Protein AF-A0A3A5S4H4-F1 (afdb_monomer)

Foldseek 3Di:
DPPPPPPDDPLRVQLVLQLVCCCVVVVDDSVVSSVVSVVVVVVLVCLQPWFWDFDADPPPRDTDTFGWHCPCVCVPVVDDDDPSPPDDDDDTDGPVD

Radius of gyration: 15.67 Å; Cα contacts (8 Å, |Δi|>4): 97; chains: 1; bounding box: 29×48×38 Å

Mean predicted aligned error: 8.22 Å

Structure (mmCIF, N/CA/C/O backbone):
data_AF-A0A3A5S4H4-F1
#
_entry.id   AF-A0A3A5S4H4-F1
#
loop_
_atom_site.group_PDB
_atom_site.id
_atom_site.type_symbol
_atom_site.label_atom_id
_atom_site.label_alt_id
_atom_site.label_comp_id
_atom_site.label_asym_id
_atom_site.label_entity_id
_atom_site.label_seq_id
_atom_site.pdbx_PDB_ins_code
_atom_site.Cartn_x
_atom_site.Cartn_y
_atom_site.Cartn_z
_atom_site.occupancy
_atom_site.B_iso_or_equiv
_atom_site.auth_seq_id
_atom_site.auth_comp_id
_atom_site.auth_asym_id
_atom_site.auth_atom_id
_atom_site.pdbx_PDB_model_num
ATOM 1 N N . MET A 1 1 ? -0.105 36.484 19.262 1.00 37.66 1 MET A N 1
ATOM 2 C CA . MET A 1 1 ? 0.704 35.434 18.600 1.00 37.66 1 MET A CA 1
ATOM 3 C C . MET A 1 1 ? -0.160 34.725 17.565 1.00 37.66 1 MET A C 1
ATOM 5 O O . MET A 1 1 ? -1.067 33.998 17.950 1.00 37.66 1 MET A O 1
ATOM 9 N N . ARG A 1 2 ? 0.054 34.962 16.263 1.00 38.91 2 ARG A N 1
ATOM 10 C CA . ARG A 1 2 ? -0.541 34.107 15.222 1.00 38.91 2 ARG A CA 1
ATOM 11 C C . ARG A 1 2 ? 0.112 32.733 15.367 1.00 38.91 2 ARG A C 1
ATOM 13 O O . ARG A 1 2 ? 1.334 32.647 15.291 1.00 38.91 2 ARG A O 1
ATOM 20 N N . LYS A 1 3 ? -0.671 31.687 15.648 1.00 41.41 3 LYS A N 1
ATOM 21 C CA . LYS A 1 3 ? -0.173 30.309 15.591 1.00 41.41 3 LYS A CA 1
ATOM 22 C C . LYS A 1 3 ? 0.331 30.099 14.162 1.00 41.41 3 LYS A C 1
ATOM 24 O O . LYS A 1 3 ? -0.482 30.075 13.246 1.00 41.41 3 LYS A O 1
ATOM 29 N N . LEU A 1 4 ? 1.648 30.011 13.966 1.00 45.47 4 LEU A N 1
ATOM 30 C CA . LEU A 1 4 ? 2.189 29.438 12.740 1.00 45.47 4 LEU A CA 1
ATOM 31 C C . LEU A 1 4 ? 1.737 27.982 12.744 1.00 45.47 4 LEU A C 1
ATOM 33 O O . LEU A 1 4 ? 2.304 27.146 13.446 1.00 45.47 4 LEU A O 1
ATOM 37 N N . THR A 1 5 ? 0.658 27.696 12.026 1.00 49.59 5 THR A N 1
ATOM 38 C CA . THR A 1 5 ? 0.300 26.340 11.638 1.00 49.59 5 THR A CA 1
ATOM 39 C C . THR A 1 5 ? 1.522 25.800 10.908 1.00 49.59 5 THR A C 1
ATOM 41 O O . THR A 1 5 ? 1.831 26.250 9.807 1.00 49.59 5 THR A O 1
ATOM 44 N N . LYS A 1 6 ? 2.293 24.919 11.560 1.00 53.72 6 LYS A N 1
ATOM 45 C CA . LYS A 1 6 ? 3.399 24.223 10.900 1.00 53.72 6 LYS A CA 1
ATOM 46 C C . LYS A 1 6 ? 2.809 23.583 9.649 1.00 53.72 6 LYS A C 1
ATOM 48 O O . LYS A 1 6 ? 1.877 22.789 9.763 1.00 53.72 6 LYS A O 1
ATOM 53 N N . HIS A 1 7 ? 3.304 23.969 8.476 1.00 55.44 7 HIS A N 1
ATOM 54 C CA . HIS A 1 7 ? 2.963 23.263 7.252 1.00 55.44 7 HIS A CA 1
ATOM 55 C C . HIS A 1 7 ? 3.420 21.817 7.445 1.00 55.44 7 HIS A C 1
ATOM 57 O O . HIS A 1 7 ? 4.614 21.559 7.604 1.00 55.44 7 HIS A O 1
ATOM 63 N N . ALA A 1 8 ? 2.456 20.901 7.536 1.00 62.38 8 ALA A N 1
ATOM 64 C CA . ALA A 1 8 ? 2.725 19.476 7.599 1.00 62.38 8 ALA A CA 1
ATOM 65 C C . ALA A 1 8 ? 3.585 19.095 6.388 1.00 62.38 8 ALA A C 1
ATOM 67 O O . ALA A 1 8 ? 3.352 19.590 5.281 1.00 62.38 8 ALA A O 1
ATOM 68 N N . SER A 1 9 ? 4.580 18.230 6.591 1.00 82.69 9 SER A N 1
ATOM 69 C CA . SER A 1 9 ? 5.326 17.684 5.451 1.00 82.69 9 SER A CA 1
ATOM 70 C C . SER A 1 9 ? 4.360 16.965 4.501 1.00 82.69 9 SER A C 1
ATOM 72 O O . SER A 1 9 ? 3.312 16.481 4.933 1.00 82.69 9 SER A O 1
ATOM 74 N N . LEU A 1 10 ? 4.701 16.862 3.212 1.00 82.12 10 LEU A N 1
ATOM 75 C CA . LEU A 1 10 ? 3.870 16.165 2.219 1.00 82.12 10 LEU A CA 1
ATOM 76 C C . LEU A 1 10 ? 3.446 14.764 2.702 1.00 82.12 10 LEU A C 1
ATOM 78 O O . LEU A 1 10 ? 2.278 14.389 2.633 1.00 82.12 10 LEU A O 1
ATOM 82 N N . HIS A 1 11 ? 4.398 14.046 3.291 1.00 83.19 11 HIS A N 1
ATOM 83 C CA . HIS A 1 11 ? 4.224 12.742 3.921 1.00 83.19 11 HIS A CA 1
ATOM 84 C C . HIS A 1 11 ? 3.227 12.757 5.090 1.00 83.19 11 HIS A C 1
ATOM 86 O O . HIS A 1 11 ? 2.376 11.880 5.221 1.00 83.19 11 HIS A O 1
ATOM 92 N N . GLU A 1 12 ? 3.277 13.781 5.940 1.00 89.38 12 GLU A N 1
ATOM 93 C CA . GLU A 1 12 ? 2.333 13.938 7.045 1.00 89.38 12 GLU A CA 1
ATOM 94 C C . GLU A 1 12 ? 0.911 14.240 6.557 1.00 89.38 12 GLU A C 1
ATOM 96 O O . GLU A 1 12 ? -0.048 13.661 7.072 1.00 89.38 12 GLU A O 1
ATOM 101 N N . ALA A 1 13 ? 0.767 15.077 5.526 1.00 89.50 13 ALA A N 1
ATOM 102 C CA . ALA A 1 13 ? -0.524 15.341 4.899 1.00 89.50 13 ALA A CA 1
ATOM 103 C C . ALA A 1 13 ? -1.126 14.066 4.277 1.00 89.50 13 ALA A C 1
ATOM 105 O O . ALA A 1 13 ? -2.313 13.793 4.469 1.00 89.50 13 ALA A O 1
ATOM 106 N N . LEU A 1 14 ? -0.307 13.247 3.607 1.00 88.44 14 LEU A N 1
ATOM 107 C CA . LEU A 1 14 ? -0.741 11.978 3.015 1.00 88.44 14 LEU A CA 1
ATOM 108 C C . LEU A 1 14 ? -1.147 10.946 4.062 1.00 88.44 14 LEU A C 1
ATOM 110 O O . LEU A 1 14 ? -2.233 10.372 3.965 1.00 88.44 14 LEU A O 1
ATOM 114 N N . ARG A 1 15 ? -0.342 10.762 5.115 1.00 91.44 15 ARG A N 1
ATOM 115 C CA . ARG A 1 15 ? -0.714 9.882 6.231 1.00 91.44 15 ARG A CA 1
ATOM 116 C C . ARG A 1 15 ? -2.031 10.308 6.873 1.00 91.44 15 ARG A C 1
ATOM 118 O O . ARG A 1 15 ? -2.850 9.451 7.192 1.00 91.44 15 ARG A O 1
ATOM 125 N N . ASN A 1 16 ? -2.256 11.613 7.040 1.00 93.00 16 ASN A N 1
ATOM 126 C CA . ASN A 1 16 ? -3.515 12.129 7.576 1.00 93.00 16 ASN A CA 1
ATOM 127 C C . ASN A 1 16 ? -4.699 11.849 6.642 1.00 93.00 16 ASN A C 1
ATOM 129 O O . ASN A 1 16 ? -5.751 11.423 7.119 1.00 93.00 16 ASN A O 1
ATOM 133 N N . LEU A 1 17 ? -4.523 12.017 5.328 1.00 91.19 17 LEU A N 1
ATOM 134 C CA . LEU A 1 17 ? -5.547 11.686 4.336 1.00 91.19 17 LEU A CA 1
ATOM 135 C C . LEU A 1 17 ? -5.916 10.196 4.380 1.00 91.19 17 LEU A C 1
ATOM 137 O O . LEU A 1 17 ?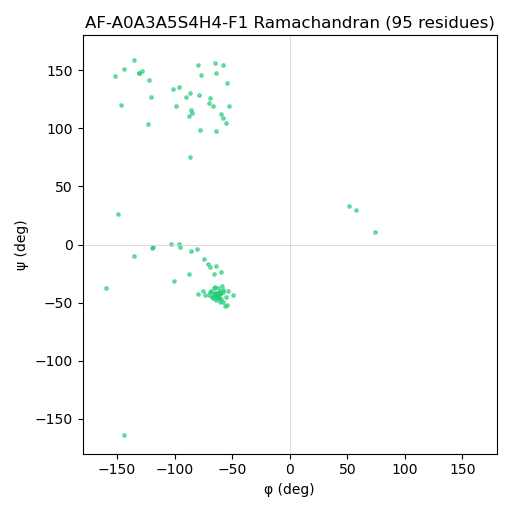 -7.099 9.861 4.457 1.00 91.19 17 LEU A O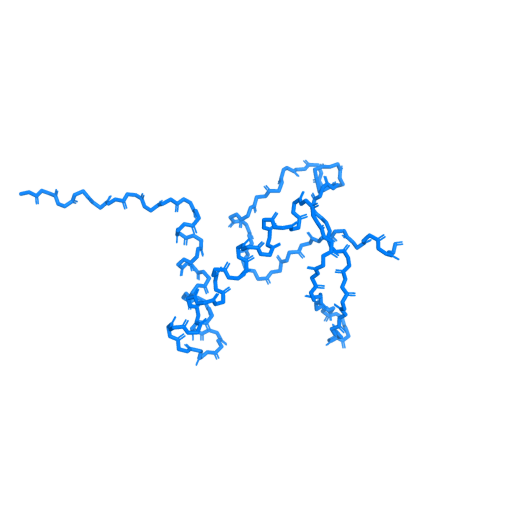 1
ATOM 141 N N . TRP A 1 18 ? -4.924 9.301 4.364 1.00 92.06 18 TRP A N 1
ATOM 142 C CA . TRP A 1 18 ? -5.168 7.859 4.440 1.00 92.06 18 TRP A CA 1
ATOM 143 C C . TRP A 1 18 ? -5.799 7.460 5.769 1.00 92.06 18 TRP A C 1
ATOM 145 O O . TRP A 1 18 ? -6.755 6.690 5.766 1.00 92.06 18 TRP A O 1
ATOM 155 N N . LYS A 1 19 ? -5.341 8.029 6.892 1.00 94.88 19 LYS A N 1
ATOM 156 C CA . LYS A 1 19 ? -5.946 7.806 8.212 1.00 94.88 19 LYS A CA 1
ATOM 157 C C . LYS A 1 19 ? -7.446 8.118 8.187 1.00 94.88 19 LYS A C 1
ATOM 159 O O . LYS A 1 19 ? -8.244 7.265 8.562 1.00 94.88 19 LYS A O 1
ATOM 164 N N . ILE A 1 20 ? -7.826 9.305 7.702 1.00 94.06 20 ILE A N 1
ATOM 165 C CA . ILE A 1 20 ? -9.232 9.733 7.620 1.00 94.06 20 ILE A CA 1
ATOM 166 C C . ILE A 1 20 ? -10.043 8.773 6.743 1.00 94.06 20 ILE A C 1
ATOM 168 O O . ILE A 1 20 ? -11.106 8.321 7.158 1.00 94.06 20 ILE A O 1
ATOM 172 N N . ARG A 1 21 ? -9.534 8.406 5.561 1.00 91.88 21 ARG A N 1
ATOM 173 C CA . ARG A 1 21 ? -10.224 7.468 4.659 1.00 91.88 21 ARG A CA 1
ATOM 174 C C . ARG A 1 21 ? -10.414 6.090 5.280 1.00 91.88 21 ARG A C 1
ATOM 176 O O . ARG A 1 21 ? -11.508 5.551 5.226 1.00 91.88 21 ARG A O 1
ATOM 183 N N . ILE A 1 22 ? -9.382 5.541 5.917 1.00 92.12 22 ILE A N 1
ATOM 184 C CA . ILE A 1 22 ? -9.443 4.231 6.577 1.00 92.12 22 ILE A CA 1
ATOM 185 C C . ILE A 1 22 ? -10.496 4.236 7.693 1.00 92.12 22 ILE A C 1
ATOM 187 O O . ILE A 1 22 ? -11.281 3.295 7.800 1.00 92.12 22 ILE A O 1
ATOM 191 N N . MET A 1 23 ? -10.556 5.304 8.493 1.00 95.38 23 MET A N 1
ATOM 192 C CA . MET A 1 23 ? -11.583 5.450 9.529 1.00 95.38 23 MET A CA 1
ATOM 193 C C . MET A 1 23 ? -12.992 5.516 8.927 1.00 95.38 23 MET A C 1
ATOM 195 O O . MET A 1 23 ? -13.886 4.819 9.399 1.00 95.38 23 MET A O 1
ATOM 199 N N . LEU A 1 24 ? -13.192 6.319 7.877 1.00 93.56 24 LEU A N 1
ATOM 200 C CA . LEU A 1 24 ? -14.511 6.540 7.274 1.00 93.56 24 LEU A CA 1
ATOM 201 C C . LEU A 1 24 ? -15.015 5.339 6.462 1.00 93.56 24 LEU A C 1
ATOM 203 O O . LEU A 1 24 ? -16.180 4.975 6.564 1.00 93.56 24 LEU A O 1
ATOM 207 N N . GLU A 1 25 ? -14.152 4.718 5.660 1.00 92.06 25 GLU A N 1
ATOM 208 C CA . GLU A 1 25 ? -14.541 3.669 4.708 1.00 92.06 25 GLU A CA 1
ATOM 209 C C . GLU A 1 25 ? -14.548 2.267 5.325 1.00 92.06 25 GLU A C 1
ATOM 211 O O . GLU A 1 25 ? -15.215 1.373 4.803 1.00 92.06 25 GLU A O 1
ATOM 216 N N . LYS A 1 26 ? -13.762 2.044 6.386 1.00 89.94 26 LYS A N 1
ATOM 217 C CA . LYS A 1 26 ? -13.584 0.721 7.012 1.00 89.94 26 LYS A CA 1
ATOM 218 C C . LYS A 1 26 ? -14.007 0.673 8.477 1.00 89.94 26 LYS A C 1
ATOM 220 O O . LYS A 1 26 ? -13.933 -0.392 9.079 1.00 89.94 26 LYS A O 1
ATOM 225 N N . SER A 1 27 ? -14.431 1.802 9.049 1.00 92.69 27 SER A N 1
ATOM 226 C CA . SER A 1 27 ? -14.867 1.909 10.449 1.00 92.69 27 SER A CA 1
ATOM 227 C C . SER A 1 27 ? -13.801 1.479 11.469 1.00 92.69 27 SER A C 1
ATOM 229 O O . SER A 1 27 ? -14.126 1.000 12.554 1.00 92.69 27 SER A O 1
ATOM 231 N N . TYR A 1 28 ? -12.517 1.652 11.141 1.00 95.38 28 TYR A N 1
ATOM 232 C CA . TYR A 1 28 ? -11.420 1.368 12.067 1.00 95.38 28 TYR A CA 1
ATOM 233 C C . TYR A 1 28 ? -11.198 2.498 13.076 1.00 95.38 28 TYR A C 1
ATOM 235 O O . TYR A 1 28 ? -11.479 3.668 12.814 1.00 95.38 28 TYR A O 1
ATOM 243 N N . THR A 1 29 ? -10.626 2.145 14.231 1.00 97.38 29 THR A N 1
ATOM 244 C CA . THR A 1 29 ? -10.233 3.117 15.260 1.00 97.38 29 THR A CA 1
ATOM 245 C C . THR A 1 29 ? -9.120 4.037 14.760 1.00 97.38 29 THR A C 1
ATOM 247 O O . THR A 1 29 ? -8.328 3.662 13.893 1.00 97.38 29 THR A O 1
ATOM 250 N N . GLU A 1 30 ? -8.999 5.233 15.345 1.00 97.00 30 GLU A N 1
ATOM 251 C CA . GLU A 1 30 ? -7.934 6.174 14.975 1.00 97.00 30 GLU A CA 1
ATOM 252 C C . GLU A 1 30 ? -6.532 5.573 15.171 1.00 97.00 30 GLU A C 1
ATOM 254 O O . GLU A 1 30 ? -5.651 5.759 14.327 1.00 97.00 30 GLU A O 1
ATOM 259 N N . THR A 1 31 ? -6.320 4.813 16.249 1.00 97.00 31 THR A N 1
ATOM 260 C CA . THR A 1 31 ? -5.048 4.126 16.515 1.00 97.00 31 THR A CA 1
ATOM 261 C C . THR A 1 31 ? -4.722 3.118 15.415 1.00 97.00 31 THR A C 1
ATOM 263 O O . THR A 1 31 ? -3.601 3.111 14.903 1.00 97.00 31 THR A O 1
ATOM 266 N N . CYS A 1 32 ? -5.706 2.311 15.007 1.00 94.50 32 CYS A N 1
ATOM 267 C CA . CYS A 1 32 ? -5.546 1.340 13.928 1.00 94.50 32 CYS A CA 1
ATOM 268 C C . CYS A 1 32 ? -5.267 2.046 12.593 1.00 94.50 32 CYS A C 1
ATOM 270 O O . CYS A 1 32 ? -4.280 1.739 11.925 1.00 94.50 32 CYS A O 1
ATOM 272 N N . ALA A 1 33 ? -6.051 3.069 12.252 1.00 95.19 33 ALA A N 1
ATOM 273 C CA . ALA A 1 33 ? -5.880 3.835 11.022 1.00 95.19 33 ALA A CA 1
ATOM 274 C C . ALA A 1 33 ? -4.525 4.562 10.954 1.00 95.19 33 ALA A C 1
ATOM 276 O O . ALA A 1 33 ? -3.895 4.606 9.899 1.00 95.19 33 ALA A O 1
ATOM 277 N N . THR A 1 34 ? -4.035 5.083 12.083 1.00 95.88 34 THR A N 1
ATOM 278 C CA . THR A 1 34 ? -2.708 5.714 12.179 1.00 95.88 34 THR A CA 1
ATOM 279 C C . THR A 1 34 ? -1.593 4.702 11.934 1.00 95.88 34 THR A C 1
ATOM 281 O O . THR A 1 34 ? -0.646 4.986 11.195 1.00 95.88 34 THR A O 1
ATOM 284 N N . TRP A 1 35 ? -1.702 3.515 12.538 1.00 95.31 35 TRP A N 1
ATOM 285 C CA . TRP A 1 35 ? -0.749 2.428 12.329 1.00 95.31 35 TRP A CA 1
ATOM 286 C C . TRP A 1 35 ? -0.744 1.967 10.8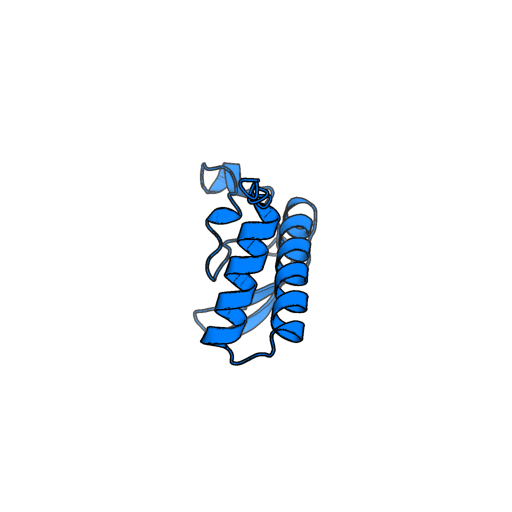63 1.00 95.31 35 TRP A C 1
ATOM 288 O O . TRP A 1 35 ? 0.321 1.875 10.251 1.00 95.31 35 TRP A O 1
ATOM 298 N N . MET A 1 36 ? -1.925 1.783 10.265 1.00 92.38 36 MET A N 1
ATOM 299 C CA . MET A 1 36 ? -2.071 1.389 8.860 1.00 92.38 36 MET A CA 1
ATOM 300 C C . MET A 1 36 ? -1.506 2.439 7.897 1.00 92.38 36 MET A C 1
ATOM 302 O O . MET A 1 36 ? -0.762 2.080 6.991 1.00 92.38 36 MET A O 1
ATOM 306 N N . ALA A 1 37 ? -1.793 3.729 8.101 1.00 92.12 37 ALA A N 1
ATOM 307 C CA . ALA A 1 37 ? -1.298 4.802 7.235 1.00 92.12 37 ALA A CA 1
ATOM 308 C C . ALA A 1 37 ? 0.240 4.865 7.201 1.00 92.12 37 ALA A C 1
ATOM 310 O O . ALA A 1 37 ? 0.830 5.024 6.134 1.00 92.12 37 ALA A O 1
ATOM 311 N N . ARG A 1 38 ? 0.900 4.673 8.354 1.00 91.06 38 ARG A N 1
ATOM 312 C CA . ARG A 1 38 ? 2.369 4.561 8.431 1.00 91.06 38 ARG A CA 1
ATOM 313 C C . ARG A 1 38 ? 2.888 3.312 7.724 1.00 91.06 38 ARG A C 1
ATOM 315 O O . ARG A 1 38 ? 3.940 3.353 7.092 1.00 91.06 38 ARG A O 1
ATOM 322 N N . ARG A 1 39 ? 2.162 2.193 7.826 1.00 88.75 39 ARG A N 1
ATOM 323 C CA . ARG A 1 39 ? 2.567 0.948 7.169 1.00 88.75 39 ARG A CA 1
ATOM 324 C C . ARG A 1 39 ? 2.448 1.042 5.650 1.00 88.75 39 ARG A C 1
ATOM 326 O O . ARG A 1 39 ? 3.356 0.581 4.971 1.00 88.75 39 ARG A O 1
ATOM 333 N N . ILE A 1 40 ? 1.385 1.664 5.141 1.00 86.50 40 ILE A N 1
ATOM 334 C CA . ILE A 1 40 ? 1.185 1.928 3.708 1.00 86.50 40 ILE A CA 1
ATOM 335 C C . ILE A 1 40 ? 2.346 2.755 3.155 1.00 86.50 40 ILE A C 1
ATOM 337 O O . ILE A 1 40 ? 2.946 2.357 2.164 1.00 86.50 40 ILE A O 1
ATOM 341 N N . GLU A 1 41 ? 2.710 3.850 3.824 1.00 86.56 41 GLU A N 1
ATOM 342 C CA . GLU A 1 41 ? 3.855 4.679 3.431 1.00 86.56 41 GLU A CA 1
ATOM 343 C C . GLU A 1 41 ? 5.152 3.866 3.352 1.00 86.56 41 GLU A C 1
ATOM 345 O O . GLU A 1 41 ? 5.790 3.817 2.307 1.00 86.56 41 GLU A O 1
ATOM 350 N N . SER A 1 42 ? 5.487 3.148 4.428 1.00 84.69 42 SER A N 1
ATOM 351 C CA . SER A 1 42 ? 6.690 2.312 4.487 1.00 84.69 42 SER A CA 1
ATOM 352 C C . SER A 1 42 ? 6.721 1.239 3.394 1.00 84.69 42 SER A C 1
ATOM 354 O O . SER A 1 42 ? 7.797 0.917 2.893 1.00 84.69 42 SER A O 1
ATOM 356 N N . LEU A 1 43 ? 5.568 0.670 3.029 1.00 81.38 43 LEU A N 1
ATOM 357 C CA . LEU A 1 43 ? 5.472 -0.308 1.946 1.00 81.38 43 LEU A CA 1
ATOM 358 C C . LEU A 1 43 ? 5.701 0.342 0.579 1.00 81.38 43 LEU A C 1
ATOM 360 O O . LEU A 1 43 ? 6.439 -0.214 -0.227 1.00 81.38 43 LEU A O 1
ATOM 364 N N . ILE A 1 44 ? 5.121 1.517 0.332 1.00 81.75 44 ILE A N 1
ATOM 365 C CA . ILE A 1 44 ? 5.312 2.264 -0.918 1.00 81.75 44 ILE A CA 1
ATOM 366 C C . ILE A 1 44 ? 6.773 2.689 -1.080 1.00 81.75 44 ILE A C 1
ATOM 368 O O . ILE A 1 44 ? 7.339 2.511 -2.157 1.00 81.75 44 ILE A O 1
ATOM 372 N N . ASP A 1 45 ? 7.395 3.200 -0.017 1.00 82.06 45 ASP A N 1
ATOM 373 C CA . ASP A 1 45 ? 8.817 3.550 -0.022 1.00 82.06 45 ASP A CA 1
ATOM 374 C C . ASP A 1 45 ? 9.672 2.312 -0.299 1.00 82.06 45 ASP A C 1
ATOM 376 O O . ASP A 1 45 ? 10.594 2.353 -1.110 1.00 82.06 45 ASP A O 1
ATOM 380 N N . HIS A 1 46 ? 9.326 1.169 0.303 1.00 79.56 46 HIS A N 1
ATOM 381 C CA . HIS A 1 46 ? 10.028 -0.080 0.035 1.00 79.56 46 HIS A CA 1
ATOM 382 C C . HIS A 1 46 ? 9.851 -0.557 -1.413 1.00 79.56 46 HIS A C 1
ATOM 384 O O . HIS A 1 46 ? 10.812 -1.039 -1.997 1.00 79.56 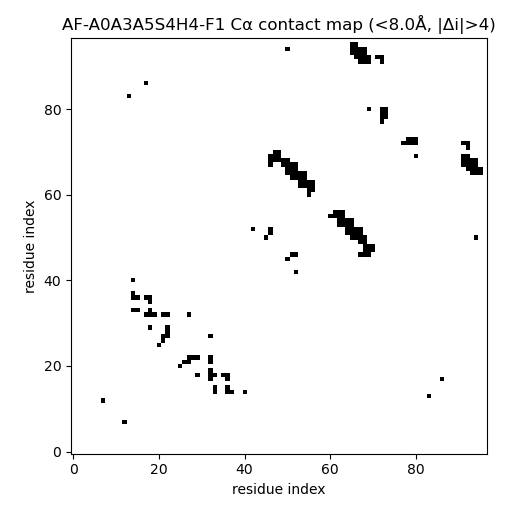46 HIS A O 1
ATOM 390 N N . MET A 1 47 ? 8.681 -0.383 -2.035 1.00 78.81 47 MET A N 1
ATOM 391 C CA . MET A 1 47 ? 8.454 -0.732 -3.449 1.00 78.81 47 MET A CA 1
ATOM 392 C C . MET A 1 47 ? 9.305 0.091 -4.429 1.00 78.81 47 MET A C 1
ATOM 394 O O . MET A 1 47 ? 9.488 -0.330 -5.573 1.00 78.81 47 MET A O 1
ATOM 398 N N . GLN A 1 48 ? 9.851 1.239 -4.012 1.00 73.12 48 GLN A N 1
ATOM 399 C CA . GLN A 1 48 ? 10.821 1.976 -4.830 1.00 73.12 48 GLN A CA 1
ATOM 400 C C . GLN A 1 48 ? 12.179 1.262 -4.921 1.00 73.12 48 GLN A C 1
ATOM 402 O O . GLN A 1 48 ? 12.958 1.567 -5.818 1.00 73.12 48 GLN A O 1
ATOM 407 N N . TYR A 1 49 ? 12.456 0.297 -4.034 1.00 69.88 49 TYR A N 1
ATOM 408 C CA . TYR A 1 49 ? 13.763 -0.366 -3.921 1.00 69.88 49 TYR A CA 1
ATOM 409 C C . TYR A 1 49 ? 13.693 -1.900 -3.784 1.00 69.88 49 TYR A C 1
ATOM 411 O O . TYR A 1 49 ? 14.724 -2.568 -3.828 1.00 69.88 49 TYR A O 1
ATOM 419 N N . GLY A 1 50 ? 12.505 -2.468 -3.581 1.00 65.25 50 GLY A N 1
ATOM 420 C CA . GLY A 1 50 ? 12.293 -3.836 -3.111 1.00 65.25 50 GLY A CA 1
ATOM 421 C C . GLY A 1 50 ? 11.085 -4.522 -3.746 1.00 65.25 50 GLY A C 1
ATOM 422 O O . GLY A 1 50 ? 10.616 -4.117 -4.803 1.00 65.25 50 GLY A O 1
ATOM 423 N N . HIS A 1 51 ? 10.645 -5.621 -3.123 1.00 65.88 51 HIS A N 1
ATOM 424 C CA . HIS A 1 51 ? 10.077 -6.754 -3.858 1.00 65.88 51 HIS A CA 1
ATOM 425 C C . HIS A 1 51 ? 8.992 -7.560 -3.108 1.00 65.88 51 HIS A C 1
ATOM 427 O O . HIS A 1 51 ? 8.834 -8.740 -3.374 1.00 65.88 51 HIS A O 1
ATOM 433 N N . ALA A 1 52 ? 8.233 -7.016 -2.157 1.00 58.66 52 ALA A N 1
ATOM 434 C CA . ALA A 1 52 ? 7.142 -7.806 -1.560 1.00 58.66 52 ALA A CA 1
ATOM 435 C C . ALA A 1 52 ? 5.941 -6.949 -1.159 1.00 58.66 52 ALA A C 1
ATOM 437 O O . ALA A 1 52 ? 6.051 -6.058 -0.317 1.00 58.66 5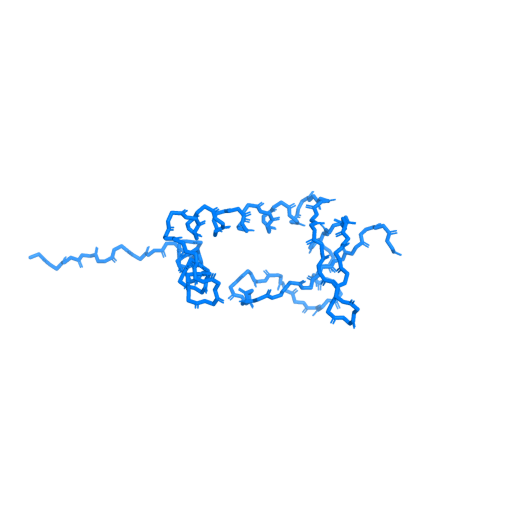2 ALA A O 1
ATOM 438 N N . LEU A 1 53 ? 4.783 -7.260 -1.745 1.00 70.56 53 LEU A N 1
ATOM 439 C CA . LEU A 1 53 ? 3.482 -6.667 -1.445 1.00 70.56 53 LEU A CA 1
ATOM 440 C C . LEU A 1 53 ? 2.395 -7.749 -1.553 1.00 70.56 53 LEU A C 1
ATOM 442 O O . LEU A 1 53 ? 2.514 -8.678 -2.344 1.00 70.56 53 LEU A O 1
ATOM 446 N N . ILE A 1 54 ? 1.305 -7.619 -0.797 1.00 65.19 54 ILE A N 1
ATOM 447 C CA . ILE A 1 54 ? 0.069 -8.356 -1.089 1.00 65.19 54 ILE A CA 1
ATOM 448 C C . ILE A 1 54 ? -0.726 -7.541 -2.113 1.00 65.19 54 ILE A C 1
ATOM 450 O O . ILE A 1 54 ? -1.157 -6.426 -1.820 1.00 65.19 54 ILE A O 1
ATOM 454 N N . ALA A 1 55 ? -0.918 -8.092 -3.308 1.00 71.25 55 ALA A N 1
ATOM 455 C CA . ALA A 1 55 ? -1.702 -7.476 -4.367 1.00 71.25 55 ALA A CA 1
ATOM 456 C C . ALA A 1 55 ? -3.136 -8.014 -4.376 1.00 71.25 55 ALA A C 1
ATOM 458 O O . ALA A 1 55 ? -3.353 -9.222 -4.283 1.00 71.25 55 ALA A O 1
ATOM 459 N N . TYR A 1 56 ? -4.105 -7.109 -4.521 1.00 71.50 56 TYR A N 1
ATOM 460 C CA . TYR A 1 56 ? -5.515 -7.441 -4.718 1.00 71.50 56 TYR A CA 1
ATOM 461 C C . TYR A 1 56 ? -5.868 -7.352 -6.204 1.00 71.50 56 TYR A C 1
ATOM 463 O O . TYR A 1 56 ? -5.759 -6.283 -6.812 1.00 71.50 56 TYR A O 1
ATOM 471 N N . HIS A 1 57 ? -6.299 -8.464 -6.792 1.00 69.69 57 HIS A N 1
ATOM 472 C CA . HIS A 1 57 ? -6.711 -8.513 -8.184 1.00 69.69 57 HIS A CA 1
ATOM 473 C C . HIS A 1 57 ? -8.197 -8.158 -8.310 1.00 69.69 57 HIS A C 1
ATOM 475 O O . HIS A 1 57 ? -9.083 -8.895 -7.888 1.00 69.69 57 HIS A O 1
ATOM 481 N N . LYS A 1 58 ? -8.490 -6.990 -8.896 1.00 69.94 58 LYS A N 1
ATOM 482 C CA . LYS A 1 58 ? -9.860 -6.454 -8.947 1.00 69.94 58 LYS A CA 1
ATOM 483 C C . LYS A 1 58 ? -10.823 -7.304 -9.791 1.00 69.94 58 LYS A C 1
ATOM 485 O O . LYS A 1 58 ? -12.024 -7.212 -9.562 1.00 69.94 58 LYS A O 1
ATOM 490 N N . GLN A 1 59 ? -10.329 -8.075 -10.765 1.00 74.12 59 GLN A N 1
ATOM 491 C CA . GLN A 1 59 ? -11.191 -8.832 -11.683 1.00 74.12 59 GLN A CA 1
ATOM 492 C C . GLN A 1 59 ? -11.801 -10.083 -11.039 1.00 74.12 59 GLN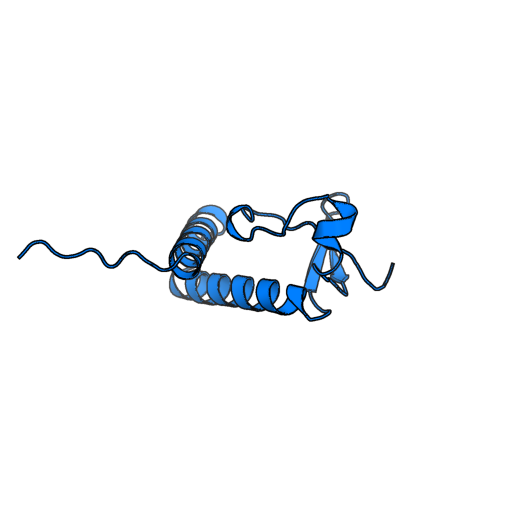 A C 1
ATOM 494 O O . GLN A 1 59 ? -12.968 -10.364 -11.281 1.00 74.12 59 GLN A O 1
ATOM 499 N N . ASP A 1 60 ? -11.038 -10.808 -10.220 1.00 84.56 60 ASP A N 1
ATOM 500 C CA . ASP A 1 60 ? -11.470 -12.074 -9.604 1.00 84.56 60 ASP A CA 1
ATOM 501 C C . ASP A 1 60 ? -11.499 -12.033 -8.065 1.00 84.56 60 ASP A C 1
ATOM 503 O O . ASP A 1 60 ? -11.905 -13.000 -7.427 1.00 84.56 60 ASP A O 1
ATOM 507 N N . GLY A 1 61 ? -11.098 -10.914 -7.455 1.00 78.38 61 GLY A N 1
ATOM 508 C CA . GLY A 1 61 ? -11.086 -10.732 -6.005 1.00 78.38 61 GLY A CA 1
ATOM 509 C C . GLY A 1 61 ? -9.969 -11.491 -5.287 1.00 78.38 61 GLY A C 1
ATOM 510 O O . GLY A 1 61 ? -9.984 -11.570 -4.058 1.00 78.38 61 GLY A O 1
ATOM 511 N N . THR A 1 62 ? -9.006 -12.056 -6.020 1.00 81.06 62 THR A N 1
ATOM 512 C CA . THR A 1 62 ? -7.924 -12.843 -5.427 1.00 81.06 62 THR A CA 1
ATOM 513 C C . THR A 1 62 ? -6.862 -11.953 -4.789 1.00 81.06 62 THR A C 1
ATOM 515 O O . THR A 1 62 ? -6.544 -10.857 -5.260 1.00 81.06 62 THR A O 1
ATOM 518 N N . PHE A 1 63 ? -6.291 -12.446 -3.692 1.00 75.31 63 PHE A N 1
ATOM 519 C CA . PHE A 1 63 ? -5.081 -11.888 -3.103 1.00 75.31 63 PHE A CA 1
ATOM 520 C C . PHE A 1 63 ? -3.902 -12.769 -3.494 1.00 75.31 63 PHE A C 1
ATOM 522 O O . PHE A 1 63 ? -3.972 -13.990 -3.359 1.00 75.31 63 PHE A O 1
ATOM 529 N N . ARG A 1 64 ? -2.805 -12.152 -3.930 1.00 73.62 64 ARG A N 1
ATOM 530 C CA . ARG A 1 64 ? -1.536 -12.849 -4.162 1.00 73.62 64 ARG A CA 1
ATOM 531 C C . ARG A 1 64 ? -0.391 -12.114 -3.497 1.00 73.62 64 ARG A C 1
ATOM 533 O O . ARG A 1 64 ? -0.399 -10.885 -3.410 1.00 73.62 64 ARG A O 1
ATOM 540 N N . LEU A 1 65 ? 0.598 -12.874 -3.042 1.00 73.50 65 LEU A N 1
ATOM 541 C CA . LEU A 1 65 ? 1.904 -12.304 -2.760 1.00 73.50 65 LEU A CA 1
ATOM 542 C C . LEU A 1 65 ? 2.524 -11.947 -4.113 1.00 73.50 65 LEU A C 1
ATOM 544 O O . LEU A 1 65 ? 2.611 -12.805 -4.983 1.00 73.50 65 LEU A O 1
ATOM 548 N N . ALA A 1 66 ? 2.861 -10.679 -4.302 1.00 72.25 66 ALA A N 1
ATOM 549 C CA . ALA A 1 66 ? 3.427 -10.168 -5.537 1.00 72.25 66 ALA A CA 1
ATOM 550 C C . ALA A 1 66 ? 4.777 -9.522 -5.257 1.00 72.25 66 ALA A C 1
ATOM 552 O O . ALA A 1 66 ? 4.963 -8.807 -4.257 1.00 72.25 66 ALA A O 1
ATOM 553 N N . LYS A 1 67 ? 5.707 -9.731 -6.185 1.00 75.75 67 LYS A N 1
ATOM 554 C CA . LYS A 1 67 ? 7.029 -9.133 -6.122 1.00 75.75 67 LYS A CA 1
ATOM 555 C C . LYS A 1 67 ? 6.977 -7.754 -6.771 1.00 75.75 67 LYS A C 1
ATOM 557 O O . LYS A 1 67 ? 7.380 -7.579 -7.910 1.00 75.75 67 LYS A O 1
ATOM 562 N N . ALA A 1 68 ? 6.412 -6.776 -6.069 1.00 75.94 68 ALA A N 1
ATOM 563 C CA . ALA A 1 68 ? 6.067 -5.487 -6.664 1.00 75.94 68 ALA A CA 1
ATOM 564 C C . ALA A 1 68 ? 7.222 -4.471 -6.653 1.00 75.94 68 ALA A C 1
ATOM 566 O O . ALA A 1 68 ? 7.767 -4.193 -5.586 1.00 75.94 68 ALA A O 1
ATOM 567 N N . THR A 1 69 ? 7.514 -3.845 -7.799 1.00 79.88 69 THR A N 1
ATOM 568 C CA . THR A 1 69 ? 8.456 -2.714 -7.907 1.00 79.88 69 THR A CA 1
ATOM 569 C C . THR A 1 69 ? 7.854 -1.510 -8.642 1.00 79.88 69 THR A C 1
ATOM 571 O O . THR A 1 69 ? 7.009 -1.655 -9.530 1.00 79.88 69 THR A O 1
ATOM 574 N N . LEU A 1 70 ? 8.296 -0.304 -8.268 1.00 81.06 70 LEU A N 1
ATOM 575 C CA . LEU A 1 70 ? 7.988 0.962 -8.950 1.00 81.06 70 LEU A CA 1
ATOM 576 C C . LEU A 1 70 ? 9.156 1.484 -9.807 1.00 81.06 70 LEU A C 1
ATOM 578 O O . LEU A 1 70 ? 9.017 2.522 -10.452 1.00 81.06 70 LEU A O 1
ATOM 582 N N . LEU A 1 71 ? 10.286 0.771 -9.859 1.00 82.00 71 LEU A N 1
ATOM 583 C CA . LEU A 1 71 ? 11.467 1.166 -10.637 1.00 82.00 71 LEU A CA 1
ATOM 584 C C . LEU A 1 71 ? 11.191 1.417 -12.136 1.00 82.00 71 LEU A C 1
ATOM 586 O O . LEU A 1 71 ? 11.637 2.450 -12.642 1.00 82.00 71 LEU A O 1
ATOM 590 N N . PRO A 1 72 ? 10.437 0.566 -12.865 1.00 79.38 72 PRO A N 1
ATOM 591 C CA . PRO A 1 72 ? 10.180 0.791 -14.288 1.00 79.38 72 PRO A CA 1
ATOM 592 C C . PRO A 1 72 ? 9.057 1.810 -14.550 1.00 79.38 72 PRO A C 1
ATOM 594 O O . PRO A 1 72 ? 8.824 2.184 -15.697 1.00 79.38 72 PRO A O 1
ATOM 597 N N . TYR A 1 73 ? 8.388 2.327 -13.508 1.00 81.44 73 TYR A N 1
ATOM 598 C CA . TYR A 1 73 ? 7.177 3.148 -13.639 1.00 81.44 73 TYR A CA 1
ATOM 599 C C . TYR A 1 73 ? 7.361 4.348 -14.580 1.00 81.44 73 TYR A C 1
ATOM 601 O O . TYR A 1 73 ? 6.490 4.649 -15.397 1.00 81.44 73 TYR A O 1
ATOM 609 N N . LYS A 1 74 ? 8.521 5.013 -14.514 1.00 84.75 74 LYS A N 1
ATOM 610 C CA . LYS A 1 74 ? 8.832 6.138 -15.402 1.00 84.75 74 LYS A CA 1
ATOM 611 C C . LYS A 1 74 ? 8.950 5.724 -16.863 1.00 84.75 74 LYS A C 1
ATOM 613 O O . LYS A 1 74 ? 8.453 6.447 -17.723 1.00 84.75 74 LYS A O 1
ATOM 618 N N . ALA A 1 75 ? 9.608 4.603 -17.142 1.00 84.00 75 ALA A N 1
ATOM 619 C CA . ALA A 1 75 ? 9.816 4.122 -18.502 1.00 84.00 75 ALA A CA 1
ATOM 620 C C . ALA A 1 75 ? 8.487 3.687 -19.139 1.00 84.00 75 ALA A C 1
ATOM 622 O O . ALA A 1 75 ? 8.171 4.113 -20.251 1.00 84.00 75 ALA A O 1
ATOM 623 N N . ASP A 1 76 ? 7.672 2.942 -18.392 1.00 81.75 76 ASP A N 1
ATOM 624 C CA . ASP A 1 76 ? 6.456 2.317 -18.918 1.00 81.75 76 ASP A CA 1
ATOM 625 C C . ASP A 1 76 ? 5.283 3.297 -19.011 1.00 81.75 76 ASP A C 1
ATOM 627 O O . ASP A 1 76 ? 4.565 3.341 -20.010 1.00 81.75 76 ASP A O 1
ATOM 631 N N . PHE A 1 77 ? 5.098 4.140 -17.989 1.00 79.56 77 PHE A N 1
ATOM 632 C CA . PHE A 1 77 ? 4.000 5.112 -17.942 1.00 79.56 77 PHE A CA 1
ATOM 633 C C . PHE A 1 77 ? 4.403 6.509 -18.423 1.00 79.56 77 PHE A C 1
ATOM 635 O O . PHE A 1 77 ? 3.571 7.421 -18.402 1.00 79.56 77 PHE A O 1
ATOM 642 N N . ARG A 1 78 ? 5.669 6.697 -18.829 1.00 85.25 78 ARG A N 1
ATOM 643 C CA . ARG A 1 78 ? 6.248 7.978 -19.279 1.00 85.25 78 ARG A CA 1
ATOM 644 C C . ARG A 1 78 ? 6.015 9.132 -18.291 1.00 85.25 78 ARG A C 1
ATOM 646 O O . ARG A 1 78 ? 5.830 10.277 -18.698 1.00 85.25 78 ARG A O 1
ATOM 653 N N . ARG A 1 79 ? 5.991 8.831 -16.988 1.00 84.12 79 ARG A N 1
ATOM 654 C CA . ARG A 1 79 ? 5.742 9.795 -15.902 1.00 84.12 79 ARG A CA 1
ATOM 655 C C . ARG A 1 79 ? 6.430 9.364 -14.611 1.00 84.12 79 ARG A C 1
ATOM 657 O O . ARG A 1 79 ? 6.460 8.176 -14.309 1.00 84.12 79 ARG A O 1
ATOM 664 N N . ASP A 1 80 ? 6.920 10.318 -13.827 1.00 83.31 80 ASP A N 1
ATOM 665 C CA . ASP A 1 80 ? 7.462 10.015 -12.500 1.00 83.31 80 ASP A CA 1
ATOM 666 C C . ASP A 1 80 ? 6.369 9.469 -11.566 1.00 83.31 80 ASP A C 1
ATOM 668 O O . ASP A 1 80 ? 5.182 9.805 -11.688 1.00 83.31 80 ASP A O 1
ATOM 672 N N . TYR A 1 81 ? 6.767 8.583 -10.651 1.00 81.94 81 TYR A N 1
ATOM 673 C CA . TYR A 1 81 ? 5.867 8.102 -9.612 1.00 81.94 81 TYR A CA 1
ATOM 674 C C . TYR A 1 81 ? 5.576 9.234 -8.627 1.00 81.94 81 TYR A C 1
ATOM 676 O O . TYR A 1 81 ? 6.487 9.832 -8.060 1.00 81.94 81 TYR A O 1
ATOM 684 N N . ASP A 1 82 ? 4.292 9.507 -8.419 1.00 83.88 82 ASP A N 1
ATOM 685 C CA . ASP A 1 82 ? 3.820 10.539 -7.507 1.00 83.88 82 ASP A CA 1
ATOM 686 C C . ASP A 1 82 ? 2.886 9.904 -6.475 1.00 83.88 82 ASP A C 1
ATOM 688 O O . ASP A 1 82 ? 1.725 9.586 -6.759 1.00 83.88 82 ASP A O 1
ATOM 692 N N . ILE A 1 83 ? 3.414 9.728 -5.262 1.00 79.75 83 ILE A N 1
ATOM 693 C CA . ILE A 1 83 ? 2.697 9.146 -4.125 1.00 79.75 83 ILE A CA 1
ATOM 694 C C . ILE A 1 83 ? 1.444 9.950 -3.753 1.00 79.75 83 ILE A C 1
ATOM 696 O O . ILE A 1 83 ? 0.489 9.391 -3.216 1.00 79.75 83 ILE A O 1
ATOM 700 N N . THR A 1 84 ? 1.383 11.241 -4.097 1.00 81.06 84 THR A N 1
ATOM 701 C CA . THR A 1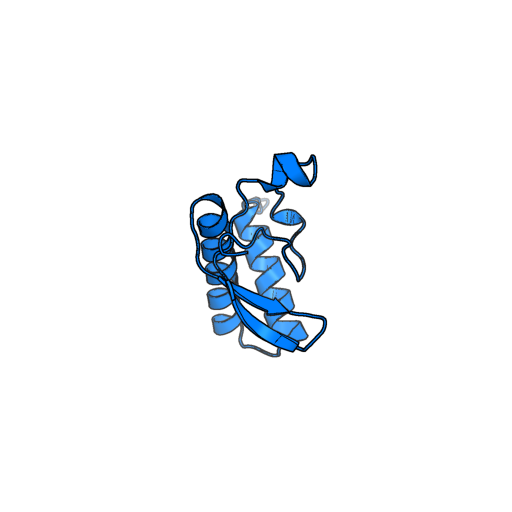 84 ? 0.226 12.092 -3.788 1.00 81.06 84 THR A CA 1
ATOM 702 C C . THR A 1 84 ? -1.021 11.716 -4.582 1.00 81.06 84 THR A C 1
ATOM 704 O O . THR A 1 84 ? -2.143 12.017 -4.173 1.00 81.06 84 THR A O 1
ATOM 707 N N . ARG A 1 85 ? -0.842 10.992 -5.693 1.00 80.81 85 ARG A N 1
ATOM 708 C CA . ARG A 1 85 ? -1.932 10.497 -6.541 1.00 80.81 85 ARG A CA 1
ATOM 709 C C . ARG A 1 85 ? -2.502 9.161 -6.058 1.00 80.81 85 ARG A C 1
ATOM 711 O O . ARG A 1 85 ? -3.507 8.699 -6.604 1.00 80.81 85 ARG A O 1
ATOM 718 N N . VAL A 1 86 ? -1.900 8.545 -5.037 1.00 78.69 86 VAL A N 1
ATOM 719 C CA . VAL A 1 86 ? -2.346 7.267 -4.473 1.00 78.69 86 VAL A CA 1
ATOM 720 C C . VAL A 1 86 ? -3.553 7.483 -3.565 1.00 78.69 86 VAL A C 1
ATOM 722 O O . VAL A 1 86 ? -3.447 7.846 -2.393 1.00 78.69 86 VAL A O 1
ATOM 725 N N . THR A 1 87 ? -4.732 7.235 -4.128 1.00 71.62 87 THR A N 1
ATOM 726 C CA . THR A 1 87 ? -6.015 7.406 -3.432 1.00 71.62 87 THR A CA 1
ATOM 727 C C . THR A 1 87 ? -6.612 6.096 -2.923 1.00 71.62 87 THR A C 1
ATOM 729 O O . THR A 1 87 ? -7.309 6.108 -1.912 1.00 71.62 87 THR A O 1
ATOM 732 N N . SER A 1 88 ? -6.376 4.983 -3.623 1.00 69.00 88 SER A N 1
ATOM 733 C CA . SER A 1 88 ? -6.968 3.670 -3.308 1.00 69.00 88 SER A CA 1
ATOM 734 C C . SER A 1 88 ? -6.193 2.496 -3.909 1.00 69.00 88 SER A C 1
ATOM 736 O O . SER A 1 88 ? -6.071 1.449 -3.281 1.00 69.00 88 SER A O 1
ATOM 738 N N . THR A 1 89 ? -5.661 2.654 -5.121 1.00 74.75 89 THR A N 1
ATOM 739 C CA . THR A 1 89 ? -4.939 1.606 -5.851 1.00 74.75 89 THR A CA 1
ATOM 740 C C . THR A 1 89 ? -3.620 2.151 -6.376 1.00 74.75 89 THR A C 1
ATOM 742 O O . THR A 1 89 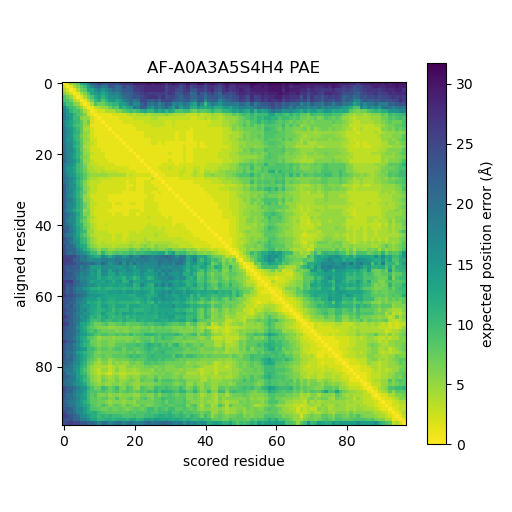? -3.525 3.328 -6.730 1.00 74.75 89 THR A O 1
ATOM 745 N N . ILE A 1 90 ? -2.614 1.283 -6.436 1.00 76.56 90 ILE A N 1
ATOM 746 C CA . ILE A 1 90 ? -1.298 1.567 -7.005 1.00 76.56 90 ILE A CA 1
ATOM 747 C C . ILE A 1 90 ? -1.081 0.584 -8.149 1.00 76.56 90 ILE A C 1
ATOM 749 O O . ILE A 1 90 ? -1.236 -0.621 -7.963 1.00 76.56 90 ILE A O 1
ATOM 753 N N . ALA A 1 91 ? -0.742 1.101 -9.327 1.00 75.25 91 ALA A N 1
ATOM 754 C CA . ALA A 1 91 ? -0.224 0.272 -10.405 1.00 75.25 91 ALA A CA 1
ATOM 755 C C . ALA A 1 91 ? 1.252 -0.022 -10.117 1.00 75.25 91 ALA A C 1
ATOM 757 O O . ALA A 1 91 ? 2.019 0.902 -9.846 1.00 75.25 91 ALA A O 1
ATOM 758 N N . PHE A 1 92 ? 1.630 -1.293 -10.162 1.00 75.62 92 PHE A N 1
ATOM 759 C CA . PHE A 1 92 ? 2.987 -1.758 -9.897 1.00 75.62 92 PHE A CA 1
ATOM 760 C C . PHE A 1 92 ? 3.393 -2.793 -10.949 1.00 75.62 92 PHE A C 1
ATOM 762 O O . PHE A 1 92 ? 2.522 -3.394 -11.582 1.00 75.62 92 PHE A O 1
ATOM 769 N N . TRP A 1 93 ? 4.700 -2.996 -11.121 1.00 71.81 93 TRP A N 1
ATOM 770 C CA . TRP A 1 93 ? 5.221 -4.095 -11.929 1.00 71.81 93 TRP A CA 1
ATOM 771 C C . TRP A 1 93 ? 5.431 -5.330 -11.055 1.00 71.81 93 TRP A C 1
ATOM 773 O O . TRP A 1 93 ? 6.084 -5.230 -10.013 1.00 71.81 93 TRP A O 1
ATOM 783 N N . ASP A 1 94 ? 4.864 -6.467 -11.457 1.00 74.81 94 ASP A N 1
ATOM 784 C CA . ASP A 1 94 ? 5.097 -7.758 -10.807 1.00 74.81 94 ASP A CA 1
ATOM 785 C C . ASP A 1 94 ? 6.369 -8.372 -11.396 1.00 74.81 94 ASP A C 1
ATOM 787 O O . ASP A 1 94 ? 6.424 -8.670 -12.579 1.00 74.81 94 ASP A O 1
ATOM 791 N N . VAL A 1 95 ? 7.423 -8.500 -10.594 1.00 73.12 95 VAL A N 1
ATOM 792 C CA . VAL A 1 95 ? 8.744 -8.958 -11.060 1.00 73.12 95 VAL A CA 1
ATOM 793 C C . VAL A 1 95 ? 8.767 -10.467 -11.339 1.00 73.12 95 VAL A C 1
ATOM 795 O O . VAL A 1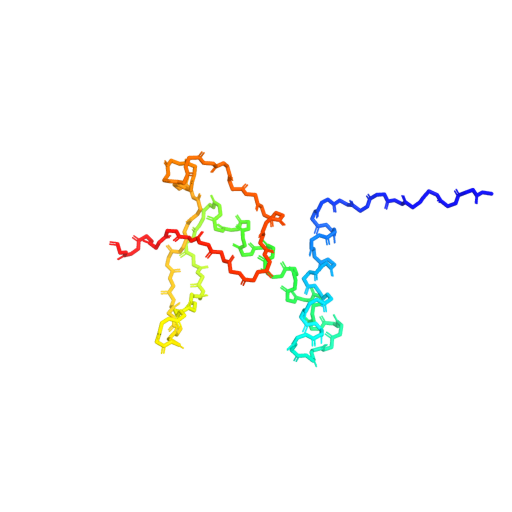 95 ? 9.725 -10.966 -11.922 1.00 73.12 95 VAL A O 1
ATOM 798 N N . GLU A 1 96 ? 7.741 -11.205 -10.915 1.00 70.88 96 GLU A N 1
ATOM 799 C CA . GLU A 1 96 ? 7.639 -12.657 -11.117 1.00 70.88 96 GLU A CA 1
ATOM 800 C C . GLU A 1 96 ? 6.818 -13.063 -12.355 1.00 70.88 96 GLU A C 1
ATOM 802 O O . GLU A 1 96 ? 6.736 -14.257 -12.650 1.00 70.88 96 GLU A O 1
ATOM 807 N N . LEU A 1 97 ? 6.248 -12.099 -13.089 1.00 62.72 97 LEU A N 1
ATOM 808 C CA . LEU A 1 97 ? 5.485 -12.294 -14.332 1.00 62.72 97 LEU A CA 1
ATOM 809 C C . LEU A 1 97 ? 6.151 -11.564 -15.505 1.00 62.72 97 LEU A C 1
ATOM 811 O O . LEU A 1 97 ? 6.104 -12.126 -16.621 1.00 62.72 97 LEU A O 1
#

pLDDT: mean 79.19, std 13.06, range [37.66, 97.38]

Sequence (97 aa):
MRKLTKHASLHEALRNLWKIRIMLEKSYTETCATWMARRIESLIDHMQYGHALIAYHKQDGTFRLAKATLLPYKADFRRDYDITRVTSTIAFWDVEL

Nearest PDB structures (foldseek):
  8k4o-assembly1_E  TM=2.919E-01  e=4.660E+00  Human gammaherpesvirus 8

Secondary structure (DSSP, 8-state):
---------HHHHHHHHHHHHHHHHH---HHHHHHHHHHHHHHHHHHTT---EEEE-TTT--EEEE-EE-TTHHHHHSS---GGG-SS----EETT-

Solvent-accessible surface area (backbone atoms only — not comparable to full-atom values): 5893 Å² total; per-residue (Å²): 132,83,79,77,73,74,79,67,51,74,67,54,51,49,36,52,51,46,20,52,47,40,28,71,78,67,70,44,51,70,68,56,19,50,54,47,24,54,49,52,50,56,50,55,59,39,21,59,81,40,57,76,42,79,42,75,40,85,90,80,70,46,76,42,86,34,34,29,29,48,70,60,42,39,77,78,68,71,39,78,89,57,76,88,73,59,82,86,69,80,93,67,45,54,77,85,113